Protein AF-A0AB32WQ55-F1 (afdb_monomer)

Organism: Theobroma cacao (NCBI:txid3641)

Radius of gyration: 45.76 Å; Cα contacts (8 Å, |Δi|>4): 24; chains: 1; bounding box: 96×40×114 Å

Sequence (116 aa):
MSALNTTSSPTMRRSRFRLKRKNAMKSVTTRFRRLKTDMEEISKEQESIKEGQRQVRAKFEAIQEECERLREETNNIIQQSAMTQIRLGLMFNILKAREEGNFAKASKLTQLLRSV

pLDDT: mean 91.78, std 14.61, range [37.69, 98.75]

Secondary structure (DSSP, 8-state):
---------HHHHHHHHHHHHHHHHHHHHHHHHHHHHHHHHHHHHHHHHHHHHHHHHHHHHHHHHHHHHHHHHHHHHHHHHHHHHHHHHHHHHHHHHHHTT-HHHHHHHHHHHHT-

Mean predicted aligned error: 9.72 Å

Solvent-accessible surface area (backbone atoms only — not comparable to full-atom values): 6418 Å² total; per-residue (Å²): 136,88,82,83,77,81,79,76,52,74,69,62,52,55,51,51,55,51,51,52,53,53,52,52,49,52,52,50,54,53,51,51,53,49,51,52,51,53,49,56,51,51,54,53,52,52,52,53,49,52,52,51,52,52,54,52,50,55,51,51,52,52,51,49,53,51,51,52,50,52,50,52,54,48,52,51,49,51,52,54,49,52,53,50,50,52,50,51,52,42,53,51,52,28,53,52,25,50,74,72,67,37,55,70,59,22,50,53,42,53,55,52,55,74,76,107

Structure (mmCIF, N/CA/C/O backbone):
data_AF-A0AB32WQ55-F1
#
_entry.id   AF-A0AB32WQ55-F1
#
loop_
_atom_site.group_PDB
_atom_site.id
_atom_site.type_symbol
_atom_site.label_atom_id
_atom_site.label_alt_id
_atom_site.label_comp_id
_atom_site.label_asym_id
_atom_site.label_entity_id
_atom_site.label_seq_id
_atom_site.pdbx_PDB_ins_code
_atom_site.Cartn_x
_atom_site.Cartn_y
_atom_site.Cartn_z
_atom_site.occupancy
_atom_site.B_iso_or_equiv
_atom_site.auth_seq_id
_atom_site.auth_comp_id
_atom_site.auth_asym_id
_atom_site.auth_atom_id
_atom_site.pdbx_PDB_model_num
ATOM 1 N N . MET A 1 1 ? 62.895 35.485 -63.938 1.00 37.69 1 MET A N 1
ATOM 2 C CA . MET A 1 1 ? 62.421 34.680 -62.792 1.00 37.69 1 MET A CA 1
ATOM 3 C C . MET A 1 1 ? 61.119 34.005 -63.179 1.00 37.69 1 MET A C 1
ATOM 5 O O . MET A 1 1 ? 60.212 34.668 -63.661 1.00 37.69 1 MET A O 1
ATOM 9 N N . SER A 1 2 ? 61.100 32.681 -63.082 1.00 38.88 2 SER A N 1
ATOM 10 C CA . SER A 1 2 ? 60.150 31.776 -63.729 1.00 38.88 2 SER A CA 1
ATOM 11 C C . SER A 1 2 ? 58.870 31.605 -62.910 1.00 38.88 2 SER A C 1
ATOM 13 O O . SER A 1 2 ? 58.933 31.144 -61.775 1.00 38.88 2 SER A O 1
ATOM 15 N N . ALA A 1 3 ? 57.707 31.891 -63.497 1.00 42.66 3 ALA A N 1
ATOM 16 C CA . ALA A 1 3 ? 56.424 31.428 -62.971 1.00 42.66 3 ALA A CA 1
ATOM 17 C C . ALA A 1 3 ? 56.016 30.146 -63.718 1.00 42.66 3 ALA A C 1
ATOM 19 O O . ALA A 1 3 ? 55.423 30.190 -64.795 1.00 42.66 3 ALA A O 1
ATOM 20 N N . LEU A 1 4 ? 56.383 28.987 -63.163 1.00 42.28 4 LEU A N 1
ATOM 21 C CA . LEU A 1 4 ? 55.911 27.676 -63.616 1.00 42.28 4 LEU A CA 1
ATOM 22 C C . LEU A 1 4 ? 54.430 27.513 -63.241 1.00 42.28 4 LEU A C 1
ATOM 24 O O . LEU A 1 4 ? 54.091 26.966 -62.192 1.00 42.28 4 LEU A O 1
ATOM 28 N N . ASN A 1 5 ? 53.535 27.981 -64.110 1.00 51.38 5 ASN A N 1
ATOM 29 C CA . ASN A 1 5 ? 52.110 27.680 -64.010 1.00 51.38 5 ASN A CA 1
ATOM 30 C C . ASN A 1 5 ? 51.887 26.193 -64.303 1.00 51.38 5 ASN A C 1
ATOM 32 O O . ASN A 1 5 ? 51.857 25.754 -65.450 1.00 51.38 5 ASN A O 1
ATOM 36 N N . THR A 1 6 ? 51.722 25.406 -63.242 1.00 52.31 6 THR A N 1
ATOM 37 C CA . THR A 1 6 ? 51.394 23.979 -63.308 1.00 52.31 6 THR A CA 1
ATOM 38 C C . THR A 1 6 ? 49.918 23.811 -63.687 1.00 52.31 6 THR A C 1
ATOM 40 O O . THR A 1 6 ? 49.032 23.587 -62.856 1.00 52.31 6 THR A O 1
ATOM 43 N N . THR A 1 7 ? 49.619 23.921 -64.980 1.00 55.72 7 THR A N 1
ATOM 44 C CA . THR A 1 7 ? 48.319 23.544 -65.541 1.00 55.72 7 THR A CA 1
ATOM 45 C C . THR A 1 7 ? 48.166 22.025 -65.457 1.00 55.72 7 THR A C 1
ATOM 47 O O . THR A 1 7 ? 48.653 21.246 -66.268 1.00 55.72 7 THR A O 1
ATOM 50 N N . SER A 1 8 ? 47.503 21.570 -64.394 1.00 58.12 8 SER A N 1
ATOM 51 C CA . SER A 1 8 ? 47.254 20.145 -64.167 1.00 58.12 8 SER A CA 1
ATOM 52 C C . SER A 1 8 ? 46.352 19.546 -65.256 1.00 58.12 8 SER A C 1
ATOM 54 O O . SER A 1 8 ? 45.207 19.974 -65.415 1.00 58.12 8 SER A O 1
ATOM 56 N N . SER A 1 9 ? 46.869 18.521 -65.949 1.00 57.38 9 SER A N 1
ATOM 57 C CA . SER A 1 9 ? 46.221 17.792 -67.052 1.00 57.38 9 SER A CA 1
ATOM 58 C C . SER A 1 9 ? 44.779 17.331 -66.725 1.00 57.38 9 SER A C 1
ATOM 60 O O . SER A 1 9 ? 44.509 16.913 -65.588 1.00 57.38 9 SER A O 1
ATOM 62 N N . PRO A 1 10 ? 43.834 17.360 -67.692 1.00 63.59 10 PRO A N 1
ATOM 63 C CA . PRO A 1 10 ? 42.425 16.985 -67.493 1.00 63.59 10 PRO A CA 1
ATOM 64 C C . PRO A 1 10 ? 42.217 15.598 -66.862 1.00 63.59 10 PRO A C 1
ATOM 66 O O . PRO A 1 10 ? 41.301 15.398 -66.058 1.00 63.59 10 PRO A O 1
ATOM 69 N N . THR A 1 11 ? 43.102 14.643 -67.158 1.00 64.19 11 THR A N 1
ATOM 70 C CA . THR A 1 11 ? 43.074 13.275 -66.613 1.00 64.19 11 THR A CA 1
ATOM 71 C C . THR A 1 1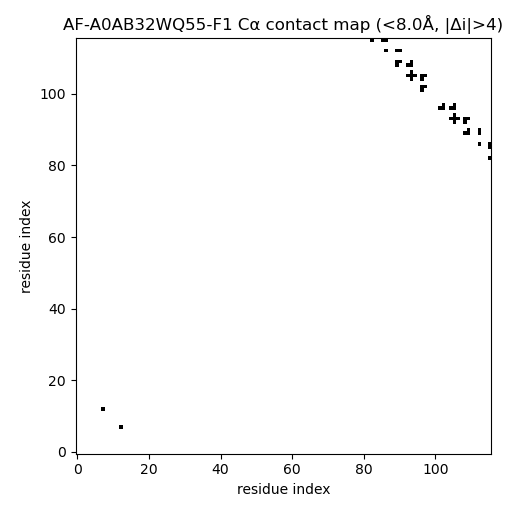1 ? 43.384 13.244 -65.110 1.00 64.19 11 THR A C 1
ATOM 73 O O . THR A 1 11 ? 42.698 12.563 -64.341 1.00 64.19 11 THR A O 1
ATOM 76 N N . MET A 1 12 ? 44.338 14.063 -64.654 1.00 64.44 12 MET A N 1
ATOM 77 C CA . MET A 1 12 ? 44.702 14.212 -63.239 1.00 64.44 12 MET A CA 1
ATOM 78 C C . MET A 1 12 ? 43.610 14.898 -62.416 1.00 64.44 12 MET A C 1
ATOM 80 O O . MET A 1 12 ? 43.416 14.572 -61.241 1.00 64.44 12 MET A O 1
ATOM 84 N N . ARG A 1 13 ? 42.863 15.834 -63.016 1.00 68.56 13 ARG A N 1
ATOM 85 C CA . ARG A 1 13 ? 41.689 16.440 -62.368 1.00 68.56 13 ARG A CA 1
ATOM 86 C C . ARG A 1 13 ? 40.582 15.400 -62.184 1.00 68.56 13 ARG A C 1
ATOM 88 O O . ARG A 1 13 ? 40.106 15.216 -61.065 1.00 68.56 13 ARG A O 1
ATOM 95 N N . ARG A 1 14 ? 40.237 14.646 -63.234 1.00 70.81 14 ARG A N 1
ATOM 96 C CA . ARG A 1 14 ? 39.188 13.606 -63.192 1.00 70.81 14 ARG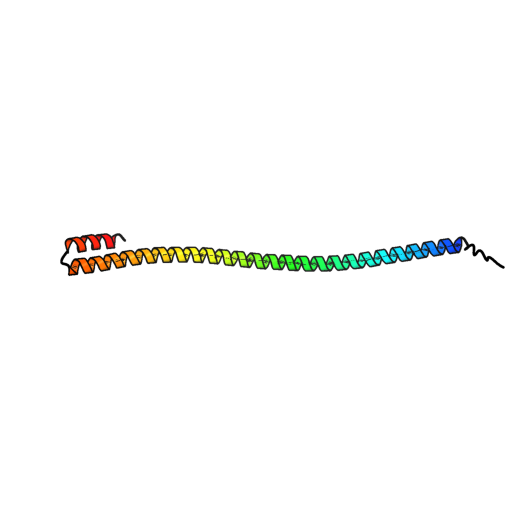 A CA 1
ATOM 97 C C . ARG A 1 14 ? 39.494 12.494 -62.178 1.00 70.81 14 ARG A C 1
ATOM 99 O O . ARG A 1 14 ? 38.591 12.055 -61.466 1.00 70.81 14 ARG A O 1
ATOM 106 N N . SER A 1 15 ? 40.762 12.090 -62.060 1.00 79.44 15 SER A N 1
ATOM 107 C CA . SER A 1 15 ? 41.224 11.125 -61.049 1.00 79.44 15 SER A CA 1
ATOM 108 C C . SER A 1 15 ? 41.040 11.642 -59.611 1.00 79.44 15 SER A C 1
ATOM 110 O O . SER A 1 15 ? 40.439 10.959 -58.776 1.00 79.44 15 SER A O 1
ATOM 112 N N . ARG A 1 16 ? 41.434 12.895 -59.332 1.00 79.75 16 ARG A N 1
ATOM 113 C CA . ARG A 1 16 ? 41.253 13.527 -58.009 1.00 79.75 16 ARG A CA 1
ATOM 114 C C . ARG A 1 16 ? 39.782 13.651 -57.603 1.00 79.75 16 ARG A C 1
ATOM 116 O O . ARG A 1 16 ? 39.443 13.360 -56.457 1.00 79.75 16 ARG A O 1
ATOM 123 N N . PHE A 1 17 ? 38.895 14.008 -58.535 1.00 83.06 17 PHE A N 1
ATOM 124 C CA . PHE A 1 17 ? 37.450 14.045 -58.271 1.00 83.06 17 PHE A CA 1
ATOM 125 C C . PHE A 1 17 ? 36.880 12.660 -57.928 1.00 83.06 17 PHE A C 1
ATOM 127 O O . PHE A 1 17 ? 36.094 12.539 -56.986 1.00 83.06 17 PHE A O 1
ATOM 134 N N . ARG A 1 18 ? 37.304 11.599 -58.632 1.00 85.75 18 ARG A N 1
ATOM 135 C CA . ARG A 1 18 ? 36.892 10.218 -58.321 1.00 85.75 18 ARG A CA 1
ATOM 136 C C . ARG A 1 18 ? 37.366 9.774 -56.936 1.00 85.75 18 ARG A C 1
ATOM 138 O O . ARG A 1 18 ? 36.576 9.200 -56.188 1.00 85.75 18 ARG A O 1
ATOM 145 N N . LEU A 1 19 ? 38.612 10.080 -56.569 1.00 87.44 19 LEU A N 1
ATOM 146 C CA . LEU A 1 19 ? 39.152 9.762 -55.244 1.00 87.44 19 LEU A CA 1
ATOM 147 C C . LEU A 1 19 ? 38.405 10.515 -54.132 1.00 87.44 19 LEU A C 1
ATOM 149 O O . LEU A 1 19 ? 38.009 9.904 -53.140 1.00 87.44 19 LEU A O 1
ATOM 153 N N . LYS A 1 20 ? 38.125 11.811 -54.328 1.00 89.25 20 LYS A N 1
ATOM 154 C CA . LYS A 1 20 ? 37.345 12.623 -53.380 1.00 89.25 20 LYS A CA 1
ATOM 155 C C . LYS A 1 20 ? 35.937 12.054 -53.174 1.00 89.25 20 LYS A C 1
ATOM 157 O O . LYS A 1 20 ? 35.508 11.911 -52.032 1.00 89.25 20 LYS A O 1
ATOM 162 N N . ARG A 1 21 ? 35.247 11.649 -54.250 1.00 90.81 21 ARG A N 1
ATOM 163 C CA . ARG A 1 21 ? 33.926 10.995 -54.170 1.00 90.81 21 ARG A CA 1
ATOM 164 C C . ARG A 1 21 ? 33.988 9.649 -53.442 1.00 90.81 21 ARG A C 1
ATOM 166 O O . ARG A 1 21 ? 33.131 9.378 -52.606 1.00 90.81 21 ARG A O 1
ATOM 173 N N . LYS A 1 22 ? 35.007 8.825 -53.712 1.00 92.06 22 LYS A N 1
ATOM 174 C CA . LYS A 1 22 ? 35.218 7.539 -53.022 1.00 92.06 22 LYS A CA 1
ATOM 175 C C . LYS A 1 22 ? 35.443 7.738 -51.520 1.00 92.06 22 LYS A C 1
ATOM 177 O O . LYS A 1 22 ? 34.863 7.012 -50.721 1.00 92.06 22 LYS A O 1
ATOM 182 N N . ASN A 1 23 ? 36.239 8.734 -51.135 1.00 92.25 23 ASN A N 1
ATOM 183 C CA . ASN A 1 23 ? 36.507 9.043 -49.729 1.00 92.25 23 ASN A CA 1
ATOM 184 C C . ASN A 1 23 ? 35.271 9.612 -49.017 1.00 92.25 23 ASN A C 1
ATOM 186 O O . ASN A 1 23 ? 34.990 9.211 -47.890 1.00 92.25 23 ASN A O 1
ATOM 190 N N . ALA A 1 24 ? 34.495 10.473 -49.684 1.00 93.00 24 ALA A N 1
ATOM 191 C CA . ALA A 1 24 ? 33.222 10.963 -49.158 1.00 93.00 24 ALA A CA 1
ATOM 192 C C . ALA A 1 24 ? 32.229 9.813 -48.927 1.00 93.00 24 ALA A C 1
ATOM 194 O O . ALA A 1 24 ? 31.659 9.710 -47.845 1.00 93.00 24 ALA A O 1
ATOM 195 N N . MET A 1 25 ? 32.094 8.896 -49.893 1.00 94.31 25 MET A N 1
ATOM 196 C CA . MET A 1 25 ? 31.232 7.719 -49.749 1.00 94.31 25 MET A CA 1
ATOM 197 C C . MET A 1 25 ? 31.675 6.836 -48.576 1.00 94.31 25 MET A C 1
ATOM 199 O O . MET A 1 25 ? 30.856 6.490 -47.735 1.00 94.31 25 MET A O 1
ATOM 203 N N . LYS A 1 26 ? 32.980 6.547 -48.454 1.00 94.69 26 LYS A N 1
ATOM 204 C CA . LYS A 1 26 ? 33.526 5.804 -47.305 1.00 94.69 26 LYS A CA 1
ATOM 205 C C . LYS A 1 26 ? 33.203 6.482 -45.971 1.00 94.69 26 LYS A C 1
ATOM 207 O O . LYS A 1 26 ? 32.825 5.800 -45.027 1.00 94.69 26 LYS A O 1
ATOM 212 N N . SER A 1 27 ? 33.330 7.809 -45.894 1.00 94.88 27 SER A N 1
ATOM 213 C CA . SER A 1 27 ? 32.994 8.572 -44.686 1.00 94.88 27 SER A CA 1
ATOM 214 C C . SER A 1 27 ? 31.516 8.429 -44.315 1.00 94.88 27 SER A C 1
ATOM 216 O O . SER A 1 27 ? 31.204 8.159 -43.155 1.00 94.88 27 SER A O 1
ATOM 218 N N . VAL A 1 28 ? 30.617 8.534 -45.299 1.00 95.94 28 VAL A N 1
ATOM 219 C CA . VAL A 1 28 ? 29.173 8.332 -45.106 1.00 95.94 28 VAL A CA 1
ATOM 220 C C . VAL A 1 28 ? 28.877 6.908 -44.638 1.00 95.94 28 VAL A C 1
ATOM 222 O O . VAL A 1 28 ? 28.173 6.736 -43.648 1.00 95.94 28 VAL A O 1
ATOM 225 N N . THR A 1 29 ? 29.463 5.888 -45.270 1.00 96.44 29 THR A N 1
ATOM 226 C CA . THR A 1 29 ? 29.281 4.485 -44.866 1.00 96.44 29 THR A CA 1
ATOM 227 C C . THR A 1 29 ? 29.743 4.238 -43.429 1.00 96.44 29 THR A C 1
ATOM 229 O O . THR A 1 29 ? 29.040 3.583 -42.663 1.00 96.44 29 THR A O 1
ATOM 232 N N . THR A 1 30 ? 30.890 4.794 -43.025 1.00 96.81 30 THR A N 1
ATOM 233 C CA . THR A 1 30 ? 31.381 4.670 -41.645 1.00 96.81 30 THR A CA 1
ATOM 234 C C . THR A 1 30 ? 30.440 5.341 -40.648 1.00 96.81 30 THR A C 1
ATOM 236 O O . THR A 1 30 ? 30.157 4.761 -39.602 1.00 96.81 30 THR A O 1
ATOM 239 N N . ARG A 1 31 ? 29.926 6.538 -40.963 1.00 97.00 31 ARG A N 1
ATOM 240 C CA . ARG A 1 31 ? 28.950 7.235 -40.109 1.00 97.00 31 ARG A CA 1
ATOM 241 C C . ARG A 1 31 ? 27.649 6.450 -39.982 1.00 97.00 31 ARG A C 1
ATOM 243 O O . ARG A 1 31 ? 27.153 6.303 -38.875 1.00 97.00 31 ARG A O 1
ATOM 250 N N . PHE A 1 32 ? 27.144 5.901 -41.084 1.00 97.38 32 PHE A N 1
ATOM 251 C CA . PHE A 1 32 ? 25.937 5.079 -41.074 1.00 97.38 32 PHE A CA 1
ATOM 252 C C . PHE A 1 32 ? 26.110 3.814 -40.227 1.00 97.38 32 PHE A C 1
ATOM 254 O O . PHE A 1 32 ? 25.221 3.459 -39.462 1.00 97.38 32 PHE A O 1
ATOM 261 N N . ARG A 1 33 ? 27.275 3.156 -40.309 1.00 97.38 33 ARG A N 1
ATOM 262 C CA . ARG A 1 33 ? 27.571 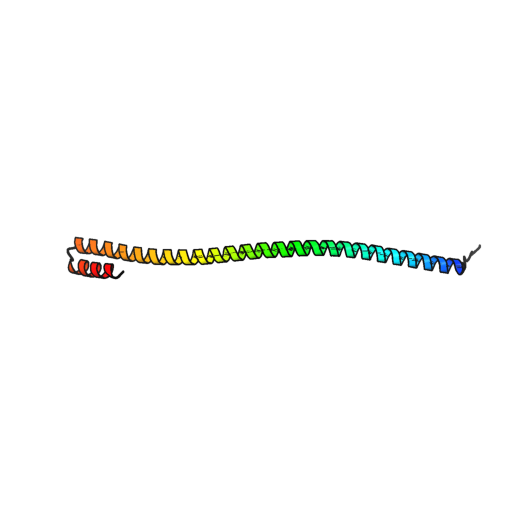1.988 -39.471 1.00 97.38 33 ARG A CA 1
ATOM 263 C C . ARG A 1 33 ? 27.581 2.338 -37.982 1.00 97.38 33 ARG A C 1
ATOM 265 O O . ARG A 1 33 ? 27.024 1.574 -37.209 1.00 97.38 33 ARG A O 1
ATOM 272 N N . ARG A 1 34 ? 28.179 3.475 -37.602 1.00 97.69 34 ARG A N 1
ATOM 273 C CA . ARG A 1 34 ? 28.154 3.961 -36.211 1.00 97.69 34 ARG A CA 1
ATOM 274 C C . ARG A 1 34 ? 26.730 4.240 -35.752 1.00 97.69 34 ARG A C 1
ATOM 276 O O . ARG A 1 34 ? 26.307 3.652 -34.775 1.00 97.69 34 ARG A O 1
ATOM 283 N N . LEU A 1 35 ? 25.971 5.006 -36.538 1.00 98.06 35 LEU A N 1
ATOM 284 C CA . LEU A 1 35 ? 24.573 5.304 -36.235 1.00 98.06 35 LEU A CA 1
ATOM 285 C C . LEU A 1 35 ? 23.750 4.029 -36.021 1.00 98.06 35 LEU A C 1
ATOM 287 O O . LEU A 1 35 ? 22.960 3.961 -35.091 1.00 98.06 35 LEU A O 1
ATOM 291 N N . LYS A 1 36 ? 23.945 3.007 -36.861 1.00 98.06 36 LYS A N 1
ATOM 292 C CA . LYS A 1 36 ? 23.264 1.722 -36.693 1.00 98.06 36 LYS A CA 1
ATOM 293 C C . LYS A 1 36 ? 23.614 1.057 -35.356 1.00 98.06 36 LYS A C 1
ATOM 295 O O . LYS A 1 36 ? 22.711 0.578 -34.683 1.00 98.06 36 LYS A O 1
ATOM 300 N N . THR A 1 37 ? 24.892 1.036 -34.979 1.00 98.12 37 THR A N 1
ATOM 301 C CA . THR A 1 37 ? 25.328 0.495 -33.683 1.00 98.12 37 THR A CA 1
ATOM 302 C C . THR A 1 37 ? 24.738 1.290 -32.520 1.00 98.12 37 THR A C 1
ATOM 304 O O . THR A 1 37 ? 24.142 0.686 -31.635 1.00 98.12 37 THR A O 1
ATOM 307 N N . ASP A 1 38 ? 24.788 2.622 -32.574 1.00 98.31 38 ASP A N 1
ATOM 308 C CA . ASP A 1 38 ? 24.211 3.491 -31.541 1.00 98.31 38 ASP A CA 1
ATOM 309 C C . ASP A 1 38 ? 22.695 3.240 -31.398 1.00 98.31 38 ASP A C 1
ATOM 311 O O . ASP A 1 38 ? 22.167 3.145 -30.294 1.00 98.31 38 ASP A O 1
ATOM 315 N N . MET A 1 39 ? 21.977 3.063 -32.514 1.00 98.25 39 MET A N 1
ATOM 316 C CA . MET A 1 39 ? 20.545 2.739 -32.501 1.00 98.25 39 MET A CA 1
ATOM 317 C C . MET A 1 39 ? 20.252 1.363 -31.888 1.00 98.25 39 MET A C 1
ATOM 319 O O . MET A 1 39 ? 19.253 1.211 -31.186 1.00 98.25 39 MET A O 1
ATOM 323 N N . GLU A 1 40 ? 21.094 0.361 -32.144 1.00 98.19 40 GLU A N 1
ATOM 324 C CA . GLU A 1 40 ? 20.964 -0.969 -31.537 1.00 98.19 40 GLU A CA 1
ATOM 325 C C . GLU A 1 40 ? 21.204 -0.922 -30.019 1.00 98.19 40 GLU A C 1
ATOM 327 O O . GLU A 1 40 ? 20.498 -1.600 -29.271 1.00 98.19 40 GLU A O 1
ATOM 332 N N . GLU A 1 41 ? 22.158 -0.111 -29.553 1.00 98.31 41 GLU A N 1
ATOM 333 C CA . GLU A 1 41 ? 22.417 0.114 -28.124 1.00 98.31 41 GLU A CA 1
ATOM 334 C C . GLU A 1 41 ? 21.247 0.836 -27.450 1.00 98.31 41 GLU A C 1
ATOM 336 O O . GLU A 1 41 ? 20.691 0.314 -26.482 1.00 98.31 41 GLU A O 1
ATOM 341 N N . ILE A 1 42 ? 20.778 1.946 -28.030 1.00 98.38 42 ILE A N 1
ATOM 342 C CA . ILE A 1 42 ? 19.601 2.681 -27.540 1.00 98.38 42 ILE A CA 1
ATOM 343 C C . ILE A 1 42 ? 18.386 1.755 -27.461 1.00 98.38 42 ILE A C 1
ATOM 345 O O . ILE A 1 42 ? 17.653 1.779 -26.475 1.00 98.38 42 ILE A O 1
ATOM 349 N N . SER A 1 43 ? 18.164 0.903 -28.467 1.00 98.31 43 SER A N 1
ATOM 350 C CA . SER A 1 43 ? 17.038 -0.033 -28.444 1.00 98.31 43 SER A CA 1
ATOM 351 C C . SER A 1 43 ? 17.110 -0.991 -27.254 1.00 98.31 43 SER A C 1
ATOM 353 O O . SER A 1 43 ? 16.079 -1.276 -26.652 1.00 98.31 43 SER A O 1
ATOM 355 N N . LYS A 1 44 ? 18.300 -1.482 -26.893 1.00 98.38 44 LYS A N 1
ATOM 356 C CA . LYS A 1 44 ? 18.478 -2.368 -25.731 1.00 98.38 44 LYS A CA 1
ATOM 357 C C . LYS A 1 44 ? 18.255 -1.628 -24.417 1.00 98.38 44 LYS A C 1
ATOM 359 O O . LYS A 1 44 ? 17.60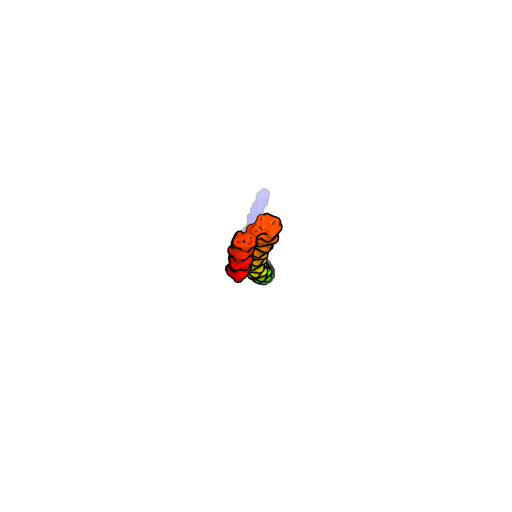4 -2.161 -23.521 1.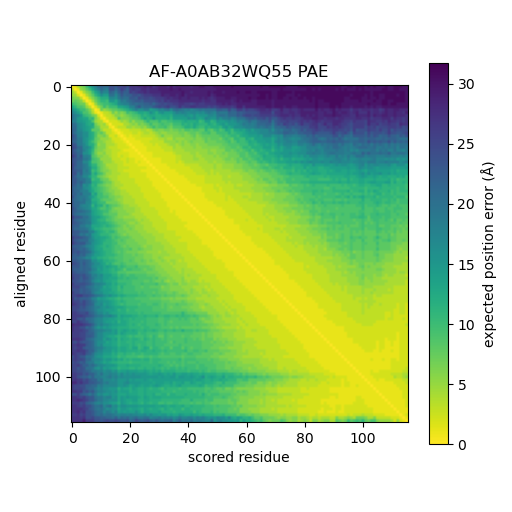00 98.38 44 LYS A O 1
ATOM 364 N N . GLU A 1 45 ? 18.758 -0.401 -24.310 1.00 98.56 45 GLU A N 1
ATOM 365 C CA . GLU A 1 45 ? 18.535 0.446 -23.136 1.00 98.56 45 GLU A CA 1
ATOM 366 C C . GLU A 1 45 ? 17.048 0.745 -22.937 1.00 98.56 45 GLU A C 1
ATOM 368 O O . GLU A 1 45 ? 16.540 0.627 -21.824 1.00 98.56 45 GLU A O 1
ATOM 373 N N . GLN A 1 46 ? 16.324 1.053 -24.016 1.00 98.56 46 GLN A N 1
ATOM 374 C CA . GLN A 1 46 ? 14.884 1.301 -23.961 1.00 98.56 46 GLN A CA 1
ATOM 375 C C . GLN A 1 46 ? 14.097 0.072 -23.495 1.00 98.56 46 GLN A C 1
ATOM 377 O O . GLN A 1 46 ? 13.174 0.217 -22.697 1.00 98.56 46 GLN A O 1
ATOM 382 N N . GLU A 1 47 ? 14.463 -1.136 -23.931 1.00 98.38 47 GLU A N 1
ATOM 383 C CA . GLU A 1 47 ? 13.826 -2.362 -23.428 1.00 98.38 47 GLU A CA 1
ATOM 384 C C . GLU A 1 47 ? 14.105 -2.586 -21.934 1.00 98.38 47 GLU A C 1
ATOM 386 O O . GLU A 1 47 ? 13.183 -2.887 -21.175 1.00 98.38 47 GLU A O 1
ATOM 391 N N . SER A 1 48 ? 15.338 -2.344 -21.478 1.00 98.31 48 SER A N 1
ATOM 392 C CA . SER A 1 48 ? 15.679 -2.395 -20.049 1.00 98.31 48 SER A CA 1
ATOM 393 C C . SER A 1 48 ? 14.874 -1.379 -19.225 1.00 98.31 48 SER A C 1
ATOM 395 O O . SER A 1 48 ? 14.326 -1.714 -18.174 1.00 98.31 48 SER A O 1
ATOM 397 N N . ILE A 1 49 ? 14.723 -0.149 -19.730 1.00 98.62 49 ILE A N 1
ATOM 398 C CA . ILE A 1 49 ? 13.924 0.904 -19.087 1.00 98.62 49 ILE A CA 1
ATOM 399 C C . ILE A 1 49 ? 12.454 0.492 -18.989 1.00 98.62 49 ILE A C 1
ATOM 401 O O . ILE A 1 49 ? 11.862 0.628 -17.917 1.00 98.62 49 ILE A O 1
ATOM 405 N N . LYS A 1 50 ? 11.859 -0.027 -20.070 1.00 98.56 50 LYS A N 1
ATOM 406 C CA . LYS A 1 50 ? 10.460 -0.490 -20.069 1.00 98.56 50 LYS A CA 1
ATOM 407 C C . LYS A 1 50 ? 10.237 -1.591 -19.040 1.00 98.56 50 LYS A C 1
ATOM 409 O O . LYS A 1 50 ? 9.258 -1.545 -18.296 1.00 98.56 50 LYS A O 1
ATOM 414 N N . GLU A 1 51 ? 11.149 -2.555 -18.974 1.00 98.44 51 GLU A N 1
ATOM 415 C CA . GLU A 1 51 ? 11.060 -3.645 -18.008 1.00 98.44 51 GLU A CA 1
ATOM 416 C C . GLU A 1 51 ? 11.209 -3.132 -16.568 1.00 98.44 51 GLU A C 1
ATOM 418 O O . GLU A 1 51 ? 10.407 -3.478 -15.700 1.00 98.44 51 GLU A O 1
ATOM 423 N N . GLY A 1 52 ? 12.149 -2.215 -16.323 1.00 98.50 52 GLY A N 1
ATOM 424 C CA . GLY A 1 52 ? 12.280 -1.538 -15.033 1.00 98.50 52 GLY A CA 1
ATOM 425 C C . GLY A 1 52 ? 11.005 -0.788 -14.631 1.00 98.50 52 GLY A C 1
ATOM 426 O O . GLY A 1 52 ? 10.521 -0.936 -13.509 1.00 98.50 52 GLY A O 1
ATOM 427 N N . GLN A 1 53 ? 10.400 -0.041 -15.558 1.00 98.56 53 GLN A N 1
ATOM 428 C CA . GLN A 1 53 ? 9.133 0.661 -15.326 1.00 98.56 53 GLN A CA 1
ATOM 429 C C . GLN A 1 53 ? 7.984 -0.303 -15.012 1.00 98.56 53 GLN A C 1
ATOM 431 O O . GLN A 1 53 ? 7.180 -0.021 -14.121 1.00 98.56 53 GLN A O 1
ATOM 436 N N . ARG A 1 54 ? 7.910 -1.447 -15.702 1.00 98.44 54 ARG A N 1
ATOM 437 C CA . ARG A 1 54 ? 6.906 -2.489 -15.445 1.00 98.44 54 ARG A CA 1
ATOM 438 C C . ARG A 1 54 ? 7.037 -3.053 -14.031 1.00 98.44 54 ARG A C 1
ATOM 440 O O . ARG A 1 54 ? 6.037 -3.166 -13.327 1.00 98.44 54 ARG A O 1
ATOM 447 N N . GLN A 1 55 ? 8.258 -3.356 -13.597 1.00 98.56 55 GLN A N 1
ATOM 448 C CA . GLN A 1 55 ? 8.520 -3.867 -12.249 1.00 98.56 55 GLN A CA 1
ATOM 449 C C . GLN A 1 55 ? 8.185 -2.841 -11.167 1.00 98.56 55 GLN A C 1
ATOM 451 O O . GLN A 1 55 ? 7.577 -3.188 -10.156 1.00 98.56 55 GLN A O 1
ATOM 456 N N . VAL A 1 56 ? 8.566 -1.578 -11.373 1.00 98.56 56 VAL A N 1
ATOM 457 C CA . VAL A 1 56 ? 8.245 -0.494 -10.438 1.00 98.56 56 VAL A CA 1
ATOM 458 C C . VAL A 1 56 ? 6.730 -0.334 -10.319 1.00 98.56 56 VAL A C 1
ATOM 460 O O . VAL A 1 56 ? 6.219 -0.320 -9.204 1.00 98.56 56 VAL A O 1
ATOM 463 N N . ARG A 1 57 ? 6.004 -0.303 -11.443 1.00 98.56 57 ARG A N 1
ATOM 464 C CA . ARG A 1 57 ? 4.536 -0.223 -11.452 1.00 98.56 57 ARG A CA 1
ATOM 465 C C . ARG A 1 57 ? 3.895 -1.361 -10.656 1.00 98.56 57 ARG A C 1
ATOM 467 O O . ARG A 1 57 ? 3.101 -1.081 -9.768 1.00 98.56 57 ARG A O 1
ATOM 474 N N . ALA A 1 58 ? 4.298 -2.605 -10.910 1.00 98.44 58 ALA A N 1
ATOM 475 C CA . ALA A 1 58 ? 3.759 -3.764 -10.198 1.00 98.44 58 ALA A CA 1
ATOM 476 C C . ALA A 1 58 ? 3.998 -3.685 -8.678 1.00 98.44 58 ALA A C 1
ATOM 478 O O . ALA A 1 58 ? 3.121 -4.027 -7.889 1.00 98.44 58 ALA A O 1
ATOM 479 N N . LYS A 1 59 ? 5.168 -3.190 -8.246 1.00 98.62 59 LYS A N 1
ATOM 480 C CA . LYS A 1 59 ? 5.450 -2.968 -6.817 1.00 98.62 59 LYS A CA 1
ATOM 481 C C . LYS A 1 59 ? 4.550 -1.891 -6.215 1.00 98.62 59 LYS A C 1
ATOM 483 O O . LYS A 1 59 ? 4.063 -2.073 -5.107 1.00 98.62 59 LYS A O 1
ATOM 488 N N . PHE A 1 60 ? 4.332 -0.785 -6.926 1.00 98.62 60 PHE A N 1
ATOM 489 C CA . PHE A 1 60 ? 3.435 0.276 -6.463 1.00 98.62 60 PHE A CA 1
ATOM 490 C C . PHE A 1 60 ? 1.983 -0.197 -6.357 1.00 98.62 60 PHE A C 1
ATOM 492 O O . PHE A 1 60 ? 1.328 0.126 -5.372 1.00 98.62 60 PHE A O 1
ATOM 499 N N . GLU A 1 61 ? 1.504 -0.989 -7.317 1.00 98.56 61 GLU A N 1
ATOM 500 C CA . GLU A 1 61 ? 0.161 -1.583 -7.278 1.00 98.56 61 GLU A CA 1
ATOM 501 C C . GLU A 1 61 ? -0.005 -2.505 -6.058 1.00 98.56 61 GLU A C 1
ATOM 503 O O . GLU A 1 61 ? -0.971 -2.359 -5.312 1.00 98.56 61 GLU A O 1
ATOM 508 N N . ALA A 1 62 ? 0.978 -3.368 -5.777 1.00 98.56 62 ALA A N 1
ATOM 509 C CA . ALA A 1 62 ? 0.958 -4.234 -4.594 1.00 98.56 62 ALA A CA 1
ATOM 510 C C . ALA A 1 62 ? 0.977 -3.444 -3.270 1.00 98.56 62 ALA A C 1
ATOM 512 O O . ALA A 1 62 ? 0.239 -3.768 -2.342 1.00 98.56 62 ALA A O 1
ATOM 513 N N . ILE A 1 63 ? 1.792 -2.382 -3.187 1.00 98.62 63 ILE A N 1
ATOM 514 C CA . ILE A 1 63 ? 1.825 -1.487 -2.018 1.00 98.62 63 ILE A CA 1
ATOM 515 C C . ILE A 1 63 ? 0.470 -0.806 -1.832 1.00 98.62 63 ILE A C 1
ATOM 517 O O . ILE A 1 63 ? -0.013 -0.696 -0.707 1.00 98.62 63 ILE A O 1
ATOM 521 N N . GLN A 1 64 ? -0.152 -0.343 -2.917 1.00 98.62 64 GLN A N 1
ATOM 522 C CA . GLN A 1 64 ? -1.451 0.310 -2.840 1.00 98.62 64 GLN A CA 1
ATOM 523 C C . GLN A 1 64 ? -2.524 -0.646 -2.303 1.00 98.62 64 GLN A C 1
ATOM 525 O O . GLN A 1 64 ? -3.255 -0.271 -1.388 1.00 98.62 64 GLN A O 1
ATOM 530 N N . GLU A 1 65 ? -2.573 -1.880 -2.807 1.00 98.56 65 GLU A N 1
ATOM 531 C CA . GLU A 1 65 ? -3.497 -2.911 -2.320 1.00 98.56 65 GLU A CA 1
ATOM 532 C C . GLU A 1 65 ? -3.274 -3.221 -0.829 1.00 98.56 65 GLU A C 1
ATOM 534 O O . GLU A 1 65 ? -4.223 -3.350 -0.053 1.00 98.56 65 GLU A O 1
ATOM 539 N N . GLU A 1 66 ? -2.018 -3.309 -0.389 1.00 98.69 66 GLU A N 1
ATOM 540 C CA . GLU A 1 66 ? -1.689 -3.497 1.026 1.00 98.69 66 GLU A CA 1
ATOM 541 C C . GLU A 1 66 ? -2.120 -2.299 1.886 1.00 98.69 66 GLU A C 1
ATOM 543 O O . GLU A 1 66 ? -2.710 -2.487 2.951 1.00 98.69 66 GLU A O 1
ATOM 548 N N . CYS A 1 67 ? -1.905 -1.066 1.420 1.00 98.75 67 CYS A N 1
ATOM 549 C CA . CYS A 1 67 ? -2.360 0.137 2.115 1.00 98.75 67 CYS A CA 1
ATOM 550 C C . CYS A 1 67 ? -3.888 0.206 2.240 1.00 98.75 67 CYS A C 1
ATOM 552 O O . CYS A 1 67 ? -4.397 0.671 3.263 1.00 98.75 67 CYS A O 1
ATOM 554 N N . GLU A 1 68 ? -4.624 -0.224 1.215 1.00 98.62 68 GLU A N 1
ATOM 555 C CA . GLU A 1 68 ? -6.088 -0.273 1.243 1.00 98.62 68 GLU A CA 1
ATOM 556 C C . GLU A 1 68 ? -6.587 -1.296 2.270 1.00 98.62 68 GLU A C 1
ATOM 558 O O . GLU A 1 68 ? -7.409 -0.941 3.120 1.00 98.62 68 GLU A O 1
ATOM 563 N N . ARG A 1 69 ? -6.010 -2.506 2.287 1.00 98.62 69 ARG A N 1
ATOM 564 C CA . ARG A 1 69 ? -6.316 -3.526 3.305 1.00 98.62 69 ARG A CA 1
ATOM 565 C C . ARG A 1 69 ? -5.994 -3.045 4.718 1.00 98.62 69 ARG A C 1
ATOM 567 O O . ARG A 1 69 ? -6.840 -3.128 5.604 1.00 98.62 69 ARG A O 1
ATOM 574 N N . LEU A 1 70 ? -4.814 -2.458 4.925 1.00 98.75 70 LEU A N 1
ATOM 575 C CA . LEU A 1 70 ? -4.411 -1.945 6.237 1.00 98.75 70 LEU A CA 1
ATOM 576 C C . LEU A 1 70 ? -5.353 -0.841 6.735 1.00 98.75 70 LEU A C 1
ATOM 578 O O . LEU A 1 70 ? -5.652 -0.759 7.929 1.00 98.75 70 LEU A O 1
ATOM 582 N N . ARG A 1 71 ? -5.849 0.011 5.830 1.00 98.69 71 ARG A N 1
ATOM 583 C CA . ARG A 1 71 ? -6.834 1.044 6.166 1.00 98.69 71 ARG A CA 1
ATOM 584 C C . ARG A 1 71 ? -8.156 0.425 6.617 1.00 98.69 71 ARG A C 1
ATOM 586 O O . ARG A 1 71 ? -8.724 0.887 7.605 1.00 98.69 71 ARG A O 1
ATOM 593 N N . GLU A 1 72 ? -8.641 -0.596 5.916 1.00 98.62 72 GLU A N 1
ATOM 594 C CA . GLU A 1 72 ? -9.871 -1.304 6.280 1.00 98.62 72 GLU A CA 1
ATOM 595 C C . GLU A 1 72 ? -9.745 -1.995 7.645 1.00 98.62 72 GLU A C 1
ATOM 597 O O . GLU A 1 72 ? -10.581 -1.785 8.526 1.00 98.62 72 GLU A O 1
ATOM 602 N N . GLU A 1 73 ? -8.657 -2.734 7.864 1.00 98.62 73 GLU A N 1
ATOM 603 C CA . GLU A 1 73 ? -8.370 -3.386 9.144 1.00 98.62 73 GLU A CA 1
ATOM 604 C C . GLU A 1 73 ? -8.286 -2.371 10.288 1.00 98.62 73 GLU A C 1
ATOM 606 O O . GLU A 1 73 ? -8.891 -2.562 11.345 1.00 98.62 73 GLU A O 1
ATOM 611 N N . THR A 1 74 ? -7.605 -1.246 10.062 1.00 98.69 74 THR A N 1
ATOM 612 C CA . THR A 1 74 ? -7.498 -0.167 11.050 1.00 98.69 74 THR A CA 1
ATOM 613 C C . THR A 1 74 ? -8.869 0.416 11.391 1.00 98.69 74 THR A C 1
ATOM 615 O O . THR A 1 74 ? -9.179 0.606 12.567 1.00 98.69 74 THR A O 1
ATOM 618 N N . ASN A 1 75 ? -9.722 0.662 10.393 1.00 98.62 75 ASN A N 1
ATOM 619 C CA . ASN A 1 75 ? -11.077 1.163 10.624 1.00 98.62 75 ASN A CA 1
ATOM 620 C C . ASN A 1 75 ? -11.915 0.176 11.445 1.00 98.62 75 ASN A C 1
ATOM 622 O O . ASN A 1 75 ? -12.603 0.590 12.382 1.00 98.62 75 ASN A O 1
ATOM 626 N N . ASN A 1 76 ? -11.809 -1.121 11.153 1.00 98.56 76 ASN A N 1
ATOM 627 C CA . ASN A 1 76 ? -12.476 -2.165 11.926 1.00 98.56 76 ASN A CA 1
ATOM 628 C C . ASN A 1 76 ? -11.987 -2.178 13.381 1.00 98.56 76 ASN A C 1
ATOM 630 O O . ASN A 1 76 ? -12.801 -2.198 14.305 1.00 98.56 76 ASN A O 1
ATOM 634 N N . ILE A 1 77 ? -10.674 -2.084 13.610 1.00 98.62 77 ILE A N 1
ATOM 635 C CA . ILE A 1 77 ? -10.098 -2.010 14.961 1.00 98.62 77 ILE A CA 1
ATOM 636 C C . ILE A 1 77 ? -10.593 -0.766 15.703 1.00 98.62 77 ILE A C 1
ATOM 638 O O . ILE A 1 77 ? -10.964 -0.873 16.873 1.00 98.62 77 ILE A O 1
ATOM 642 N N . ILE A 1 78 ? -10.641 0.400 15.052 1.00 98.56 78 ILE A N 1
ATOM 643 C CA . ILE A 1 78 ? -11.151 1.641 15.658 1.00 98.56 78 ILE A CA 1
ATOM 644 C C . ILE A 1 78 ? -12.607 1.457 16.097 1.00 98.56 78 ILE A C 1
ATOM 646 O O . ILE A 1 78 ? -12.946 1.765 17.242 1.00 98.56 78 ILE A O 1
ATOM 650 N N . GLN A 1 79 ? -13.459 0.914 15.225 1.00 98.25 79 GLN A N 1
ATOM 651 C CA . GLN A 1 79 ? -14.868 0.671 15.537 1.00 98.25 79 GLN A CA 1
ATOM 652 C C . GLN A 1 79 ? -15.034 -0.310 16.704 1.00 98.25 79 GLN A C 1
ATOM 654 O O . GLN A 1 79 ? -15.768 -0.025 17.652 1.00 98.25 79 GLN A O 1
ATOM 659 N N . GLN A 1 80 ? -14.312 -1.432 16.684 1.00 98.00 80 GLN A N 1
ATOM 660 C CA . GLN A 1 80 ? -14.359 -2.421 17.765 1.00 98.00 80 GLN A CA 1
ATOM 661 C C . GLN A 1 80 ? -13.828 -1.856 19.088 1.00 98.00 80 GLN A C 1
ATOM 663 O O . GLN A 1 80 ? -14.391 -2.117 20.156 1.00 98.00 80 GLN A O 1
ATOM 668 N N . SER A 1 81 ? -12.783 -1.030 19.029 1.00 98.38 81 SER A N 1
AT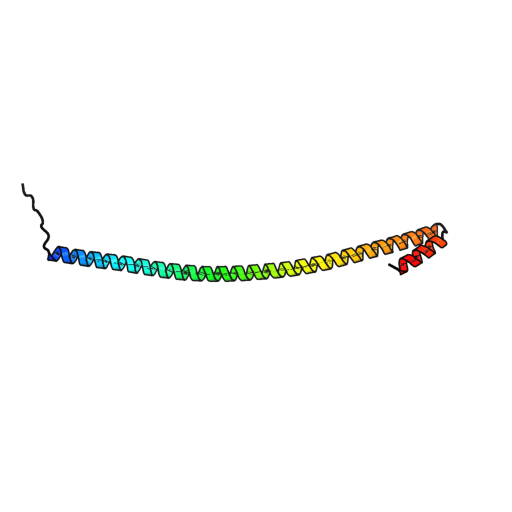OM 669 C CA . SER A 1 81 ? -12.213 -0.362 20.200 1.00 98.38 81 SER A CA 1
ATOM 670 C C . SER A 1 81 ? -13.204 0.625 20.813 1.00 98.38 81 SER A C 1
ATOM 672 O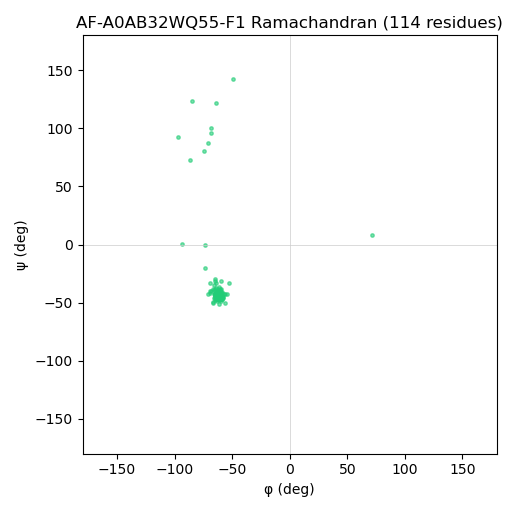 O . SER A 1 81 ? -13.402 0.612 22.028 1.00 98.38 81 SER A O 1
ATOM 674 N N . ALA A 1 82 ? -13.893 1.420 19.990 1.00 97.81 82 ALA A N 1
ATOM 675 C CA . ALA A 1 82 ? -14.936 2.332 20.450 1.00 97.81 82 ALA A CA 1
ATOM 676 C C . ALA A 1 82 ? -16.103 1.576 21.110 1.00 97.81 82 ALA A C 1
ATOM 678 O O . ALA A 1 82 ? -16.522 1.931 22.212 1.00 97.81 82 ALA A O 1
ATOM 679 N N . MET A 1 83 ? -16.584 0.487 20.497 1.00 97.31 83 MET A N 1
ATOM 680 C CA . MET A 1 83 ? -17.638 -0.350 21.090 1.00 97.31 83 MET A CA 1
ATOM 681 C C . MET A 1 83 ? -17.202 -0.960 22.424 1.00 97.31 83 MET A C 1
ATOM 683 O O . MET A 1 83 ? -17.959 -0.959 23.396 1.00 97.31 83 MET A O 1
ATOM 687 N N . THR A 1 84 ? -15.954 -1.419 22.506 1.00 97.69 84 THR A N 1
ATOM 688 C CA . THR A 1 84 ? -15.383 -1.966 23.741 1.00 97.69 84 THR A CA 1
ATOM 689 C C . THR A 1 84 ? -15.312 -0.908 24.839 1.00 97.69 84 THR A C 1
ATOM 691 O O . THR A 1 84 ? -15.721 -1.173 25.969 1.00 97.69 84 THR A O 1
ATOM 694 N N . GLN A 1 85 ? -14.870 0.311 24.520 1.00 98.25 85 GLN A N 1
ATOM 695 C CA .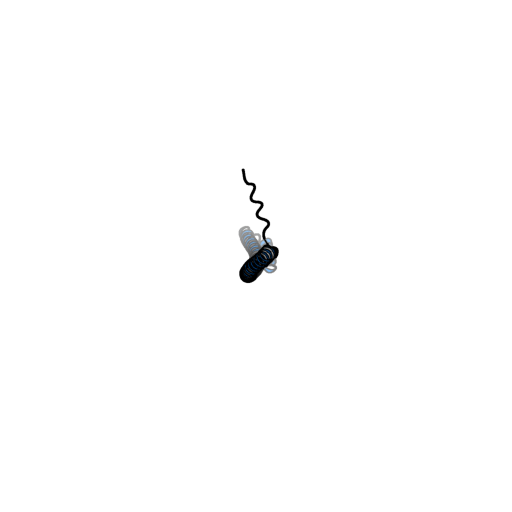 GLN A 1 85 ? -14.845 1.423 25.474 1.00 98.25 85 GLN A CA 1
ATOM 696 C C . GLN A 1 85 ? -16.248 1.785 25.978 1.00 98.25 85 GLN A C 1
ATOM 698 O O . GLN A 1 85 ? -16.422 1.989 27.180 1.00 98.25 85 GLN A O 1
ATOM 703 N N . ILE A 1 86 ? -17.261 1.799 25.104 1.00 97.81 86 ILE A N 1
ATOM 704 C CA . ILE A 1 86 ? -18.659 2.030 25.505 1.00 97.81 86 ILE A CA 1
ATOM 705 C C . ILE A 1 86 ? -19.130 0.934 26.466 1.00 97.81 86 ILE A C 1
ATOM 707 O O . ILE A 1 86 ? -19.670 1.246 27.531 1.00 97.81 86 ILE A O 1
ATOM 711 N N . ARG A 1 87 ? -18.893 -0.345 26.138 1.00 98.19 87 ARG A N 1
ATOM 712 C CA . ARG A 1 87 ? -19.265 -1.472 27.010 1.00 98.19 87 ARG A CA 1
ATOM 713 C C . ARG A 1 87 ? -18.591 -1.374 28.375 1.00 98.19 87 ARG A C 1
ATOM 715 O O . ARG A 1 87 ? -19.273 -1.482 29.392 1.00 98.19 87 ARG A O 1
ATOM 722 N N . LEU A 1 88 ? -17.287 -1.101 28.414 1.00 98.31 88 LEU A N 1
ATOM 723 C CA . LEU A 1 88 ? -16.541 -0.926 29.664 1.00 98.31 88 LEU A CA 1
ATOM 724 C C . LEU A 1 88 ? -17.073 0.253 30.488 1.00 98.31 88 LEU A C 1
ATOM 726 O O . LEU A 1 88 ? -17.285 0.110 31.692 1.00 98.31 88 LEU A O 1
ATOM 730 N N . GLY A 1 89 ? -17.355 1.392 29.850 1.00 98.19 89 GLY A N 1
ATOM 731 C CA . GLY A 1 89 ? -17.942 2.555 30.517 1.00 98.19 89 GLY A CA 1
ATOM 732 C C . GLY A 1 89 ? -19.316 2.256 31.125 1.00 98.19 89 GLY A C 1
ATOM 733 O O . GLY A 1 89 ? -19.600 2.651 32.257 1.00 98.19 89 GLY A O 1
ATOM 734 N N . LEU A 1 90 ? -20.163 1.504 30.416 1.00 98.25 90 LEU A N 1
ATOM 735 C CA . LEU A 1 90 ? -21.452 1.044 30.937 1.00 98.25 90 LEU A CA 1
ATOM 736 C C . LEU A 1 90 ? -21.278 0.083 32.116 1.00 98.25 90 LEU A C 1
ATOM 738 O O . LEU A 1 90 ? -21.926 0.272 33.145 1.00 98.25 90 LEU A O 1
ATOM 742 N N . MET A 1 91 ? -20.383 -0.903 32.003 1.00 98.38 91 MET A N 1
ATOM 743 C CA . MET A 1 91 ? -20.077 -1.845 33.086 1.00 98.38 91 MET A CA 1
ATOM 744 C C . MET A 1 91 ? -19.602 -1.117 34.346 1.00 98.38 91 MET A C 1
ATOM 746 O O . MET A 1 91 ? -20.116 -1.378 35.434 1.00 98.38 91 MET A O 1
ATOM 750 N N . PHE A 1 92 ? -18.693 -0.152 34.202 1.00 98.56 92 PHE A N 1
ATOM 751 C CA . PHE A 1 92 ? -18.223 0.675 35.311 1.00 98.56 92 PHE A CA 1
ATOM 752 C C . PHE A 1 92 ? -19.368 1.464 35.965 1.00 98.56 92 PHE A C 1
ATOM 754 O O . PHE A 1 92 ? -19.541 1.428 37.183 1.00 98.56 92 PHE A O 1
ATOM 761 N N . ASN A 1 93 ? -20.213 2.117 35.163 1.00 98.31 93 ASN A N 1
ATOM 762 C CA . ASN A 1 93 ? -21.355 2.877 35.674 1.00 98.31 93 ASN A CA 1
ATOM 763 C C . ASN A 1 93 ? -22.405 1.994 36.370 1.00 98.31 93 ASN A C 1
ATOM 765 O O . ASN A 1 93 ? -23.056 2.453 37.310 1.00 98.31 93 ASN A O 1
ATOM 769 N N . ILE A 1 94 ? -22.574 0.737 35.943 1.00 98.62 94 ILE A N 1
ATOM 770 C CA . ILE A 1 94 ? -23.426 -0.245 36.632 1.00 98.62 94 ILE A CA 1
ATOM 771 C C . ILE A 1 94 ? -22.857 -0.560 38.015 1.00 98.62 94 ILE A C 1
ATOM 773 O O . ILE A 1 94 ? -23.612 -0.550 38.986 1.00 98.62 94 ILE A O 1
ATOM 777 N N . LEU A 1 95 ? -21.552 -0.836 38.111 1.00 98.56 95 LEU A N 1
ATOM 778 C CA . LEU A 1 95 ? -20.895 -1.122 39.389 1.00 98.56 95 LEU A CA 1
ATOM 779 C C . LEU A 1 95 ? -21.036 0.060 40.350 1.00 98.56 95 LEU A C 1
ATOM 781 O O . LEU A 1 95 ? -21.502 -0.133 41.469 1.00 98.56 95 LEU A O 1
ATOM 785 N N . LYS A 1 96 ? -20.770 1.280 39.875 1.00 98.62 96 LYS A N 1
ATOM 786 C CA . LYS A 1 96 ? -20.951 2.507 40.658 1.00 98.62 96 LYS A CA 1
ATOM 787 C C . LYS A 1 96 ? -22.398 2.698 41.128 1.00 98.62 96 LYS A C 1
ATOM 789 O O . LYS A 1 96 ? -22.641 2.979 42.293 1.00 98.62 96 LYS A O 1
ATOM 794 N N . ALA A 1 97 ? -23.383 2.486 40.252 1.00 98.56 97 ALA A N 1
ATOM 795 C CA . ALA A 1 97 ? -24.792 2.593 40.638 1.00 98.56 97 ALA A CA 1
ATOM 796 C C . ALA A 1 97 ? -25.200 1.546 41.691 1.00 98.56 97 ALA A C 1
ATOM 798 O O . ALA A 1 97 ? -26.057 1.828 42.523 1.00 98.56 97 ALA A O 1
ATOM 799 N N . ARG A 1 98 ? -24.606 0.345 41.658 1.00 98.06 98 ARG A N 1
ATOM 800 C CA . ARG A 1 98 ? -24.826 -0.691 42.681 1.00 98.06 98 ARG A CA 1
ATOM 801 C C . ARG A 1 98 ? -24.182 -0.318 44.012 1.00 98.06 98 ARG A C 1
ATOM 803 O O . ARG A 1 98 ? -24.824 -0.494 45.039 1.00 98.06 98 ARG A O 1
ATOM 810 N N . GLU A 1 99 ? -22.959 0.205 43.982 1.00 98.38 99 GLU A N 1
ATOM 811 C CA . GLU A 1 99 ? -22.253 0.716 45.163 1.00 98.38 99 GLU A CA 1
ATOM 812 C C . GLU A 1 99 ? -23.042 1.845 45.847 1.00 98.38 99 GLU A C 1
ATOM 814 O O . GLU A 1 99 ? -23.221 1.830 47.060 1.00 98.38 99 GLU A O 1
ATOM 819 N N . GLU A 1 100 ? -23.617 2.761 45.064 1.00 98.25 100 GLU A N 1
ATOM 820 C CA . GLU A 1 100 ? -24.480 3.855 45.539 1.00 98.25 100 GLU A CA 1
ATOM 821 C C . GLU A 1 100 ? -25.894 3.394 45.975 1.00 98.25 100 GLU A C 1
ATOM 823 O O . GLU A 1 100 ? -26.728 4.219 46.345 1.00 98.25 100 GLU A O 1
ATOM 828 N N . GLY A 1 101 ? -26.220 2.097 45.887 1.00 98.25 101 GLY A N 1
ATOM 829 C CA . GLY A 1 101 ? -27.548 1.554 46.212 1.00 98.25 101 GLY A CA 1
ATOM 830 C C . GLY A 1 101 ? -28.657 1.900 45.205 1.00 98.25 101 GLY A C 1
ATOM 831 O O . GLY A 1 101 ? -29.833 1.606 45.430 1.00 98.25 101 GLY A O 1
ATOM 832 N N . ASN A 1 102 ? -28.320 2.499 44.060 1.00 98.25 102 ASN A N 1
ATOM 833 C CA . ASN A 1 102 ? -29.271 2.887 43.021 1.00 98.25 102 ASN A CA 1
ATOM 834 C C . ASN A 1 102 ? -29.545 1.738 42.033 1.00 98.25 102 ASN A C 1
ATOM 836 O O . ASN A 1 102 ? -29.139 1.750 40.863 1.00 98.25 102 ASN A O 1
ATOM 840 N N . PHE A 1 103 ? -30.290 0.734 42.496 1.00 97.75 103 PHE A N 1
ATOM 841 C CA . PHE A 1 103 ? -30.614 -0.457 41.702 1.00 97.75 103 PHE A CA 1
ATOM 842 C C . PHE A 1 103 ? -31.479 -0.163 40.469 1.00 97.75 103 PHE A C 1
ATOM 844 O O . PHE A 1 103 ? -31.336 -0.835 39.446 1.00 97.75 103 PHE A O 1
ATOM 851 N N . ALA A 1 104 ? -32.329 0.869 40.514 1.00 98.19 104 ALA A N 1
ATOM 852 C CA . ALA A 1 104 ? -33.125 1.284 39.359 1.00 98.19 104 ALA A CA 1
ATOM 853 C C . ALA A 1 104 ? -32.230 1.767 38.203 1.00 98.19 104 ALA A C 1
ATOM 855 O O . ALA A 1 104 ? -32.410 1.348 37.056 1.00 9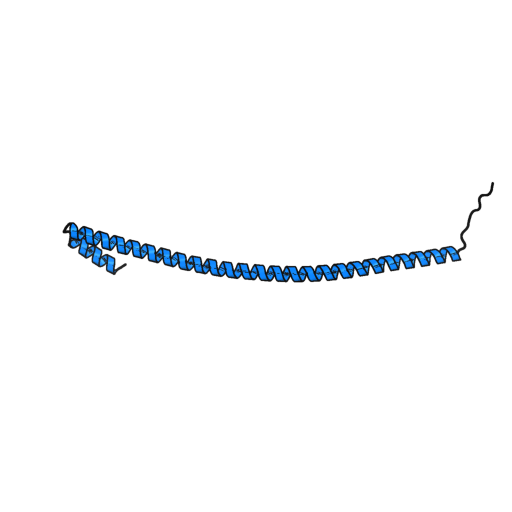8.19 104 ALA A O 1
ATOM 856 N N . LYS A 1 105 ? -31.222 2.601 38.500 1.00 98.06 105 LYS A N 1
ATOM 857 C CA . LYS A 1 105 ? -30.219 3.048 37.522 1.00 98.06 105 LYS A CA 1
ATOM 858 C C . LYS A 1 105 ? -29.364 1.882 37.029 1.00 98.06 105 LYS A C 1
ATOM 860 O O . LYS A 1 105 ? -29.178 1.744 35.821 1.00 98.06 105 LYS A O 1
ATOM 865 N N . ALA A 1 106 ? -28.901 1.016 37.932 1.00 98.44 106 ALA A N 1
ATOM 866 C CA . ALA A 1 106 ? -28.119 -0.165 37.567 1.00 98.44 106 ALA A CA 1
ATOM 867 C C . ALA A 1 106 ? -28.889 -1.100 36.614 1.00 98.44 106 ALA A C 1
ATOM 869 O O . ALA A 1 106 ? -28.316 -1.594 35.642 1.00 98.44 106 ALA A O 1
ATOM 870 N N . SER A 1 107 ? -30.190 -1.306 36.847 1.00 98.06 107 SER A N 1
ATOM 871 C CA . SER A 1 107 ? -31.058 -2.116 35.981 1.00 98.06 107 SER A CA 1
ATOM 872 C C . SER A 1 107 ? -31.197 -1.508 34.580 1.00 98.06 107 SER A C 1
ATOM 874 O O . SER A 1 107 ? -30.960 -2.198 33.587 1.00 98.06 107 SER A O 1
ATOM 876 N N . LYS A 1 108 ? -31.463 -0.196 34.483 1.00 98.06 108 LYS A N 1
ATOM 877 C CA . LYS A 1 108 ? -31.535 0.525 33.196 1.00 98.06 108 LYS A CA 1
ATOM 878 C C . LYS A 1 108 ? -30.229 0.435 32.401 1.00 98.06 108 LYS A C 1
ATOM 880 O O . LYS A 1 108 ? -30.251 0.116 31.217 1.00 98.06 108 LYS A O 1
ATOM 885 N N . LEU A 1 109 ? -29.086 0.665 33.050 1.00 98.19 109 LEU A N 1
ATOM 886 C CA . LEU A 1 109 ? -27.774 0.560 32.400 1.00 98.19 109 LEU A CA 1
ATOM 887 C C . LEU A 1 109 ? -27.453 -0.878 31.970 1.00 98.19 109 LEU A C 1
ATOM 889 O O . LEU A 1 109 ? -26.858 -1.082 30.918 1.00 98.19 109 LEU A O 1
ATOM 893 N N . THR A 1 110 ? -27.886 -1.877 32.744 1.00 97.88 110 THR A N 1
ATOM 894 C CA . THR A 1 110 ? -27.738 -3.294 32.374 1.00 97.88 110 THR A CA 1
ATOM 895 C C . THR A 1 110 ? -28.566 -3.636 31.134 1.00 97.88 110 THR A C 1
ATOM 897 O O . THR A 1 110 ? -28.099 -4.385 30.281 1.00 97.88 110 THR A O 1
ATOM 900 N N . GLN A 1 111 ? -29.779 -3.088 31.006 1.00 97.56 111 GLN A N 1
ATOM 901 C CA . GLN A 1 111 ? -30.574 -3.234 29.784 1.00 97.56 111 GLN A CA 1
ATOM 902 C C . GLN A 1 111 ? -29.879 -2.575 28.588 1.00 97.56 111 GLN A C 1
ATOM 904 O O . GLN A 1 111 ? -29.757 -3.214 27.547 1.00 97.56 111 GLN A O 1
ATOM 909 N N . LEU A 1 112 ? -29.351 -1.359 28.760 1.00 97.19 112 LEU A N 1
ATOM 910 C CA . LEU A 1 112 ? -28.609 -0.653 27.711 1.00 97.19 112 LEU A CA 1
ATOM 911 C C . LEU A 1 112 ? -27.351 -1.418 27.266 1.00 97.19 112 LEU A C 1
ATOM 913 O O . LEU A 1 112 ? -27.095 -1.528 26.073 1.00 97.19 112 LEU A O 1
ATOM 917 N N . LEU A 1 113 ? -26.599 -2.009 28.198 1.00 97.38 113 LEU A N 1
ATOM 918 C CA . LEU A 1 113 ? -25.416 -2.815 27.877 1.00 97.38 113 LEU A CA 1
ATOM 919 C C . LEU A 1 113 ? -25.745 -4.027 26.990 1.00 97.38 113 LEU A C 1
ATOM 921 O O . LEU A 1 113 ? -24.914 -4.424 26.188 1.00 97.38 113 LEU A O 1
ATOM 925 N N . ARG A 1 114 ? -26.947 -4.608 27.103 1.00 95.75 114 ARG A N 1
ATOM 926 C CA . ARG A 1 114 ? -27.368 -5.730 26.242 1.00 95.75 114 ARG A CA 1
ATOM 927 C C . ARG A 1 114 ? -27.689 -5.311 24.809 1.00 95.75 114 ARG A C 1
ATOM 929 O O . ARG A 1 114 ? -27.726 -6.171 23.939 1.00 95.75 114 ARG A O 1
ATOM 936 N N . SER A 1 115 ? -27.965 -4.029 24.582 1.00 92.44 115 SER A N 1
ATOM 937 C CA . SER A 1 115 ? -28.251 -3.480 23.251 1.00 92.44 115 SER A CA 1
ATOM 938 C C . SER A 1 115 ? -27.021 -2.915 22.533 1.00 92.44 115 SER A C 1
ATOM 940 O O . SER A 1 115 ? -27.169 -2.405 21.426 1.00 92.44 115 SER A O 1
ATOM 942 N N . VAL A 1 116 ? -25.838 -2.979 23.157 1.00 87.50 116 VAL A N 1
ATOM 943 C CA . VAL A 1 116 ? -24.551 -2.498 22.618 1.00 87.50 116 VAL A CA 1
ATOM 944 C C . VAL A 1 116 ? -23.633 -3.678 22.332 1.00 87.50 116 VAL A C 1
ATOM 946 O O . VAL A 1 116 ? -23.122 -3.813 21.204 1.00 87.50 116 VAL A O 1
#

Foldseek 3Di:
DDDPPPPDDPVRVVVVVVVVVVVVVVVVVVVVVVVVVVVVVVVVVVVVVVVVVVVVVVVVVVVVVVVVVVVVVVVVVVVVVVLVVVLVVLVVVLVVCVVVVNVVSNVVSVVVSVVD